Protein AF-B0K4T0-F1 (afdb_monomer_lite)

pLDDT: mean 79.21, std 10.12, range [47.97, 92.25]

Structure (mmCIF, N/CA/C/O backbone):
data_AF-B0K4T0-F1
#
_entry.id   AF-B0K4T0-F1
#
loop_
_atom_site.group_PDB
_atom_site.id
_atom_site.type_symbol
_atom_site.label_atom_id
_atom_site.label_alt_id
_atom_site.label_comp_id
_atom_site.label_asym_id
_atom_site.label_entity_id
_atom_site.label_seq_id
_atom_site.pdbx_PDB_ins_code
_atom_site.Cartn_x
_atom_site.Cartn_y
_atom_site.Cartn_z
_atom_site.occupancy
_atom_site.B_iso_or_equiv
_atom_site.auth_seq_id
_atom_site.auth_comp_id
_atom_site.auth_asym_id
_atom_site.auth_atom_id
_atom_site.pdbx_PDB_model_num
ATOM 1 N N . MET A 1 1 ? -8.302 21.360 41.370 1.00 56.56 1 MET A N 1
ATOM 2 C CA . MET A 1 1 ? -8.564 21.097 39.938 1.00 56.56 1 MET A CA 1
ATOM 3 C C . MET A 1 1 ? -9.167 19.708 39.832 1.00 56.56 1 MET A C 1
ATOM 5 O O . MET A 1 1 ? -8.606 18.799 40.426 1.00 56.56 1 MET A O 1
ATOM 9 N N . ARG A 1 2 ? -10.327 19.544 39.185 1.00 65.81 2 ARG A N 1
ATOM 10 C CA . ARG A 1 2 ? -10.876 18.205 38.916 1.00 65.81 2 ARG A CA 1
ATOM 11 C C . ARG A 1 2 ? -10.132 17.644 37.708 1.00 65.81 2 ARG A C 1
ATOM 13 O O . ARG A 1 2 ? -10.137 18.280 36.659 1.00 65.81 2 ARG A O 1
ATOM 20 N N . ILE A 1 3 ? -9.458 16.516 37.892 1.00 71.25 3 ILE A N 1
ATOM 21 C CA . ILE A 1 3 ? -8.818 15.770 36.812 1.00 71.25 3 ILE A CA 1
ATOM 22 C C . ILE A 1 3 ? -9.888 14.821 36.286 1.00 71.25 3 ILE A C 1
ATOM 24 O O . ILE A 1 3 ? -10.385 13.980 37.030 1.00 71.25 3 ILE A O 1
ATOM 28 N N . PHE A 1 4 ? -10.299 15.024 35.041 1.00 78.94 4 PHE A N 1
ATOM 29 C CA . PHE A 1 4 ? -11.153 14.085 34.329 1.00 78.94 4 PHE A CA 1
ATOM 30 C C . PHE A 1 4 ? -10.244 13.199 33.485 1.00 78.94 4 PHE A C 1
ATOM 32 O O . PHE A 1 4 ? -9.432 13.712 32.713 1.00 78.94 4 PHE A O 1
ATOM 39 N N . GLU A 1 5 ? -10.362 11.886 33.648 1.00 74.56 5 GLU A N 1
ATOM 40 C CA . GLU A 1 5 ? -9.685 10.928 32.782 1.00 74.56 5 GLU A CA 1
ATOM 41 C C . GLU A 1 5 ? -10.354 10.979 31.408 1.00 74.56 5 GLU A C 1
ATOM 43 O O . GLU A 1 5 ? -11.507 10.584 31.236 1.00 74.56 5 GLU A O 1
ATOM 48 N N . VAL A 1 6 ? -9.651 11.552 30.433 1.00 77.12 6 VAL A N 1
ATOM 49 C CA . VAL A 1 6 ? -10.106 11.553 29.044 1.00 77.12 6 VAL A CA 1
ATOM 50 C C . VAL A 1 6 ? -9.856 10.150 28.489 1.00 77.12 6 VAL A C 1
ATOM 52 O O . VAL A 1 6 ? -8.715 9.685 28.556 1.00 77.12 6 VAL A O 1
ATOM 55 N N . PRO A 1 7 ? -10.876 9.462 27.947 1.00 76.00 7 PRO A N 1
ATOM 56 C CA . PRO A 1 7 ? -10.676 8.148 27.360 1.00 76.00 7 PRO A CA 1
ATOM 57 C C . PRO A 1 7 ? -9.708 8.268 26.183 1.00 76.00 7 PRO A C 1
ATOM 59 O O . PRO A 1 7 ? -9.920 9.051 25.254 1.00 76.00 7 PRO A O 1
ATOM 62 N N . ILE A 1 8 ? -8.627 7.495 26.238 1.00 68.00 8 ILE A N 1
ATOM 63 C CA . ILE A 1 8 ? -7.632 7.449 25.172 1.00 68.00 8 ILE A CA 1
ATOM 64 C C . ILE A 1 8 ? -8.295 6.772 23.968 1.00 68.00 8 ILE A C 1
ATOM 66 O O . ILE A 1 8 ? -8.639 5.592 24.022 1.00 68.00 8 ILE A O 1
ATOM 70 N N . GLN A 1 9 ? -8.502 7.521 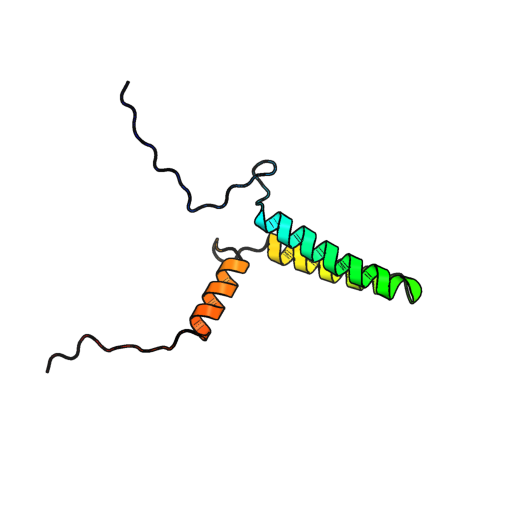22.884 1.00 64.69 9 GLN A N 1
ATOM 71 C CA . GLN A 1 9 ? -9.063 6.992 21.640 1.00 64.69 9 GLN A CA 1
ATOM 72 C C . GLN A 1 9 ? -8.009 6.156 20.897 1.00 64.69 9 GLN A C 1
ATOM 74 O O . GLN A 1 9 ? -7.367 6.632 19.967 1.00 64.69 9 GLN A O 1
ATOM 79 N N . LEU A 1 10 ? -7.835 4.899 21.314 1.00 62.41 10 LEU A N 1
ATOM 80 C CA . LEU A 1 10 ? -6.904 3.936 20.702 1.00 62.41 10 LEU A CA 1
ATOM 81 C C . LEU A 1 10 ? -7.436 3.310 19.399 1.00 62.41 10 LEU A C 1
ATOM 83 O O . LEU A 1 10 ? -6.722 2.585 18.713 1.00 62.41 10 LEU A O 1
ATOM 87 N N . GLU A 1 11 ? -8.703 3.552 19.060 1.00 63.84 11 GLU A N 1
ATOM 88 C CA . GLU A 1 11 ? -9.374 2.928 17.911 1.00 63.84 11 GLU A CA 1
ATOM 89 C C . GLU A 1 11 ? -8.884 3.476 16.564 1.00 63.84 11 GLU A C 1
ATOM 91 O O . GLU A 1 11 ? -9.015 2.817 15.526 1.00 63.84 11 GLU A O 1
ATOM 96 N N . ARG A 1 12 ? -8.318 4.687 16.563 1.00 63.03 12 ARG A N 1
ATOM 97 C CA . ARG A 1 12 ? -7.866 5.370 15.354 1.00 63.03 12 ARG A CA 1
ATOM 98 C C . ARG A 1 12 ? -6.354 5.235 15.221 1.00 63.03 12 ARG A C 1
ATOM 100 O O . ARG A 1 12 ? -5.608 5.499 16.154 1.00 63.03 12 ARG A O 1
ATOM 107 N N . GLU A 1 13 ? -5.913 4.828 14.035 1.00 67.94 13 GLU A N 1
ATOM 108 C CA . GLU A 1 13 ? -4.494 4.638 13.746 1.00 67.94 13 GLU A CA 1
ATOM 109 C C . GLU A 1 13 ? -3.741 5.971 13.878 1.00 67.94 13 GLU A C 1
ATOM 111 O O . GLU A 1 13 ? -4.122 6.977 13.263 1.00 67.94 13 GLU A O 1
ATOM 116 N N . GLU A 1 14 ? -2.680 5.985 14.686 1.00 67.50 14 GLU A N 1
ATOM 117 C CA . GLU A 1 14 ? -1.873 7.183 14.892 1.00 67.50 14 GLU A CA 1
ATOM 118 C C . GLU A 1 14 ? -1.096 7.541 13.623 1.00 67.50 14 GLU A C 1
ATOM 120 O O . GLU A 1 14 ? -0.395 6.727 13.011 1.00 67.50 14 GLU A O 1
ATOM 125 N N . LYS A 1 15 ? -1.220 8.801 13.210 1.00 74.19 15 LYS A N 1
ATOM 126 C CA . LYS A 1 15 ? -0.508 9.330 12.049 1.00 74.19 15 LYS A CA 1
ATOM 127 C C . LYS A 1 15 ? 0.822 9.917 12.505 1.00 74.19 15 LYS A C 1
ATOM 129 O O . LYS A 1 15 ? 0.855 10.990 13.098 1.00 74.19 15 LYS A O 1
ATOM 134 N N . ILE A 1 16 ? 1.910 9.217 12.204 1.00 70.19 16 ILE A N 1
ATOM 135 C CA . ILE A 1 16 ? 3.248 9.523 12.729 1.00 70.19 16 ILE A CA 1
ATOM 136 C C . ILE A 1 16 ? 3.946 10.622 11.916 1.00 70.19 16 ILE A C 1
ATOM 138 O O . ILE A 1 16 ? 4.654 11.455 12.474 1.00 70.19 16 ILE A O 1
ATOM 142 N N . PHE A 1 17 ? 3.719 10.683 10.600 1.00 62.72 17 PHE A N 1
ATOM 143 C CA . PHE A 1 17 ? 4.349 11.692 9.742 1.00 62.72 17 PHE A CA 1
ATOM 144 C C . PHE A 1 17 ? 3.402 12.861 9.470 1.00 62.72 17 PHE A C 1
ATOM 146 O O . PHE A 1 17 ? 2.441 12.745 8.701 1.00 62.72 17 PHE A O 1
ATOM 153 N N . GLY A 1 18 ? 3.677 13.994 10.126 1.00 60.00 18 GLY A N 1
ATOM 154 C CA . GLY A 1 18 ? 3.013 15.281 9.888 1.00 60.00 18 GLY A CA 1
ATOM 155 C C . GLY A 1 18 ? 1.493 15.268 10.086 1.00 60.00 18 GLY A C 1
ATOM 156 O O . GLY A 1 18 ? 0.802 16.083 9.484 1.00 60.00 18 GLY A O 1
ATOM 157 N N . GLY A 1 19 ? 0.956 14.308 10.848 1.00 64.69 19 GLY A N 1
ATOM 158 C CA . GLY A 1 19 ? -0.487 14.144 11.047 1.00 64.69 19 GLY A CA 1
ATOM 159 C C . GLY A 1 19 ? -1.254 13.659 9.810 1.00 64.69 19 GLY A C 1
ATOM 160 O O . GLY A 1 19 ? -2.486 13.661 9.822 1.00 64.69 19 GLY A O 1
ATOM 161 N N . ASN A 1 20 ? -0.560 13.219 8.752 1.00 65.88 20 ASN A N 1
ATOM 162 C CA . ASN A 1 20 ? -1.177 12.779 7.496 1.00 65.88 20 ASN A CA 1
ATOM 163 C C . ASN A 1 20 ? -0.846 11.335 7.111 1.00 65.88 20 ASN A C 1
ATOM 165 O O . ASN A 1 20 ? -1.712 10.677 6.538 1.00 65.88 20 ASN A O 1
ATOM 169 N N . PHE A 1 21 ? 0.338 10.834 7.471 1.00 66.31 21 PHE A N 1
ATOM 170 C CA . PHE A 1 21 ? 0.783 9.483 7.123 1.00 66.31 21 PHE A CA 1
ATOM 171 C C . PHE A 1 21 ? 0.764 8.539 8.327 1.00 66.31 21 PHE A C 1
ATOM 173 O O . PHE A 1 21 ? 1.422 8.798 9.337 1.00 66.31 21 PHE A O 1
ATOM 180 N N . SER A 1 22 ? 0.045 7.426 8.194 1.00 81.75 22 SER A N 1
ATOM 181 C CA . SER A 1 22 ? 0.117 6.294 9.126 1.00 81.75 22 SER A CA 1
ATOM 182 C C . SER A 1 22 ? 1.293 5.361 8.785 1.00 81.75 22 SER A C 1
ATOM 184 O O . SER A 1 22 ? 1.714 5.264 7.628 1.00 81.75 22 SER A O 1
ATOM 186 N N . VAL A 1 23 ? 1.803 4.636 9.791 1.00 80.19 23 VAL A N 1
ATOM 187 C CA . VAL A 1 23 ? 2.843 3.597 9.633 1.00 80.19 23 VAL A CA 1
ATOM 188 C C . VAL A 1 23 ? 2.448 2.573 8.582 1.00 80.19 23 VAL A C 1
ATOM 190 O O . VAL A 1 23 ? 3.257 2.184 7.744 1.00 80.19 23 VAL A O 1
ATOM 193 N N . ARG A 1 24 ? 1.185 2.152 8.582 1.00 82.62 24 ARG A N 1
ATOM 194 C CA . ARG A 1 24 ? 0.715 1.138 7.647 1.00 82.62 24 ARG A CA 1
ATOM 195 C C . ARG A 1 24 ? 0.755 1.638 6.205 1.00 82.62 24 ARG A C 1
ATOM 197 O O . ARG A 1 24 ? 1.194 0.917 5.313 1.00 82.62 24 ARG A O 1
ATOM 204 N N . GLN A 1 25 ? 0.345 2.885 5.979 1.00 82.88 25 GLN A N 1
ATOM 205 C CA . GLN A 1 25 ? 0.401 3.509 4.654 1.00 82.88 25 GLN A CA 1
ATOM 206 C C . GLN A 1 25 ? 1.842 3.565 4.144 1.00 82.88 25 GLN A C 1
ATOM 208 O O . GLN A 1 25 ? 2.101 3.285 2.977 1.00 82.88 25 GLN A O 1
ATOM 213 N N . MET A 1 26 ? 2.791 3.849 5.038 1.00 84.12 26 MET A N 1
ATOM 214 C CA . MET A 1 26 ? 4.214 3.819 4.724 1.00 84.12 26 MET A CA 1
ATOM 215 C C . MET A 1 26 ? 4.688 2.419 4.326 1.00 84.12 26 MET A C 1
ATOM 217 O O . MET A 1 26 ? 5.357 2.284 3.305 1.00 84.12 26 MET A O 1
ATOM 221 N N . ILE A 1 27 ? 4.303 1.379 5.072 1.00 86.31 27 ILE A N 1
ATOM 222 C CA . ILE A 1 27 ? 4.649 -0.009 4.735 1.00 86.31 27 ILE A CA 1
ATOM 223 C C . ILE A 1 27 ? 4.129 -0.365 3.337 1.00 86.31 27 ILE A C 1
ATOM 225 O O . ILE A 1 27 ? 4.894 -0.871 2.522 1.00 86.31 27 ILE A O 1
ATOM 229 N N . PHE A 1 28 ? 2.869 -0.052 3.017 1.00 87.06 28 PHE A N 1
ATOM 230 C CA . PHE A 1 28 ? 2.304 -0.358 1.697 1.00 87.06 28 PHE A CA 1
ATOM 231 C C . PHE A 1 28 ? 2.995 0.385 0.553 1.00 87.06 28 PHE A C 1
ATOM 233 O O . PHE A 1 28 ? 3.251 -0.215 -0.491 1.00 87.06 28 PHE A O 1
ATOM 240 N N . VAL A 1 29 ? 3.344 1.659 0.745 1.00 87.06 29 VAL A N 1
ATOM 241 C CA . VAL A 1 29 ? 4.089 2.429 -0.260 1.00 87.06 29 VAL A CA 1
ATOM 242 C C . VAL A 1 29 ? 5.492 1.851 -0.453 1.00 87.06 29 VAL A C 1
ATOM 244 O O . VAL A 1 29 ? 5.897 1.619 -1.589 1.00 87.06 29 VAL A O 1
ATOM 247 N N . ILE A 1 30 ? 6.214 1.551 0.632 1.00 88.88 30 ILE A N 1
ATOM 248 C CA . ILE A 1 30 ? 7.562 0.966 0.562 1.00 88.88 30 ILE A CA 1
ATOM 249 C C . ILE A 1 30 ? 7.523 -0.403 -0.117 1.00 88.88 30 ILE A C 1
ATOM 251 O O . ILE A 1 30 ? 8.348 -0.677 -0.984 1.00 88.88 30 ILE A O 1
ATOM 255 N N . VAL A 1 31 ? 6.558 -1.254 0.232 1.00 89.94 31 VAL A N 1
ATOM 256 C CA . VAL A 1 31 ? 6.409 -2.582 -0.373 1.00 89.94 31 VAL A CA 1
ATOM 257 C C . VAL A 1 31 ? 6.029 -2.468 -1.850 1.00 89.94 31 VAL A C 1
ATOM 259 O O . VAL A 1 31 ? 6.630 -3.148 -2.676 1.00 89.94 31 VAL A O 1
ATOM 262 N N . GLY A 1 32 ? 5.093 -1.586 -2.213 1.00 89.00 32 GLY A N 1
ATOM 263 C CA . GLY A 1 32 ? 4.689 -1.379 -3.607 1.00 89.00 32 GLY A CA 1
ATOM 264 C C . GLY A 1 32 ? 5.833 -0.872 -4.486 1.00 89.00 32 GLY A C 1
ATOM 265 O O . GLY A 1 32 ? 6.109 -1.447 -5.541 1.00 89.00 32 GLY A O 1
ATOM 266 N N . VAL A 1 33 ? 6.555 0.151 -4.019 1.00 90.31 33 VAL A N 1
ATOM 267 C CA . VAL A 1 33 ? 7.734 0.694 -4.714 1.00 90.31 33 VAL A CA 1
ATOM 268 C C . VAL A 1 33 ? 8.875 -0.324 -4.735 1.00 90.31 33 VAL A C 1
ATOM 270 O O . VAL A 1 33 ? 9.536 -0.473 -5.760 1.00 90.31 33 VAL A O 1
ATOM 273 N N . GLY A 1 34 ? 9.090 -1.057 -3.641 1.00 90.69 34 GLY A N 1
ATOM 274 C CA . GLY A 1 34 ? 10.129 -2.077 -3.520 1.00 90.69 34 GLY A CA 1
ATOM 275 C C . GLY A 1 34 ? 9.915 -3.248 -4.477 1.00 90.69 34 GLY A C 1
ATOM 276 O O . GLY A 1 34 ? 10.825 -3.602 -5.224 1.00 90.69 34 GLY A O 1
ATOM 277 N N . ILE A 1 35 ? 8.700 -3.804 -4.530 1.00 90.56 35 ILE A N 1
ATOM 278 C CA . ILE A 1 35 ? 8.333 -4.850 -5.496 1.00 90.56 35 ILE A CA 1
ATOM 279 C C . ILE A 1 35 ? 8.489 -4.319 -6.921 1.00 90.56 35 ILE A C 1
ATOM 281 O O . ILE A 1 35 ? 9.119 -4.972 -7.756 1.00 90.56 35 ILE A O 1
ATOM 285 N N . GLY A 1 36 ? 7.983 -3.112 -7.187 1.00 88.31 36 GLY A N 1
ATOM 286 C CA . GLY A 1 36 ? 8.172 -2.454 -8.473 1.00 88.31 36 GLY A CA 1
ATOM 287 C C . GLY A 1 36 ? 9.650 -2.365 -8.850 1.00 88.31 36 GLY A C 1
ATOM 288 O O . GLY A 1 36 ? 10.006 -2.668 -9.986 1.00 88.31 36 GLY A O 1
ATOM 289 N N . ALA A 1 37 ? 10.521 -1.958 -7.923 1.00 88.88 37 ALA A N 1
ATOM 290 C CA . ALA A 1 37 ? 11.950 -1.776 -8.168 1.00 88.88 37 ALA A CA 1
ATOM 291 C C . ALA A 1 37 ? 12.660 -3.102 -8.483 1.00 88.88 37 ALA A C 1
ATOM 293 O O . ALA A 1 37 ? 13.516 -3.145 -9.364 1.00 88.88 37 ALA A O 1
ATOM 294 N N . VAL A 1 38 ? 12.267 -4.201 -7.832 1.00 89.88 38 VAL A N 1
ATOM 295 C CA . VAL A 1 38 ? 12.777 -5.547 -8.149 1.00 89.88 38 VAL A CA 1
ATOM 296 C C . VAL A 1 38 ? 12.389 -5.969 -9.569 1.00 89.88 38 VAL A C 1
ATOM 298 O O . VAL A 1 38 ? 13.199 -6.539 -10.300 1.00 89.88 38 VAL A O 1
ATOM 301 N N . PHE A 1 39 ? 11.161 -5.675 -10.000 1.00 85.69 39 PHE A N 1
ATOM 302 C CA . PHE A 1 39 ? 10.766 -5.929 -11.386 1.00 85.69 39 PHE A CA 1
ATOM 303 C C . PHE A 1 39 ? 11.481 -4.994 -12.365 1.00 85.69 39 PHE A C 1
ATOM 305 O O . PHE A 1 39 ? 11.902 -5.442 -13.432 1.00 85.69 39 PHE A O 1
ATOM 312 N N . PHE A 1 40 ? 11.683 -3.731 -11.992 1.00 87.88 40 PHE A N 1
ATOM 313 C CA . PHE A 1 40 ? 12.410 -2.760 -12.800 1.00 87.88 40 PHE A CA 1
ATOM 314 C C . PHE A 1 40 ? 13.828 -3.243 -13.111 1.00 87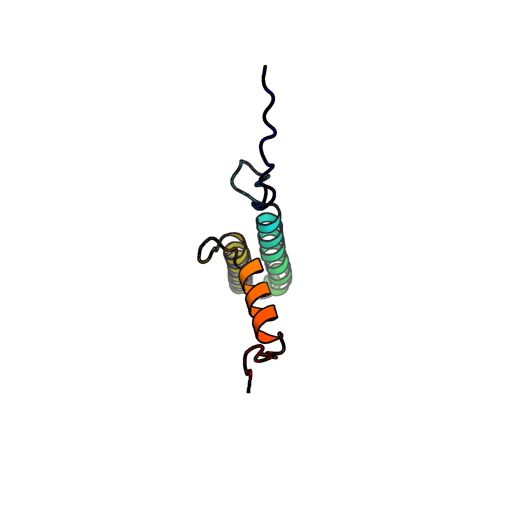.88 40 PHE A C 1
ATOM 316 O O . PHE A 1 40 ? 14.191 -3.316 -14.281 1.00 87.88 40 PHE A O 1
ATOM 323 N N . THR A 1 41 ? 14.603 -3.664 -12.105 1.00 86.75 41 THR A N 1
ATOM 324 C CA . THR A 1 41 ? 15.982 -4.146 -12.317 1.00 86.75 41 THR A CA 1
ATOM 325 C C . THR A 1 41 ? 16.046 -5.371 -13.228 1.00 86.75 41 THR A C 1
ATOM 327 O O . THR A 1 41 ? 16.985 -5.506 -14.008 1.00 86.75 41 THR A O 1
ATOM 330 N N . LYS A 1 42 ? 15.025 -6.236 -13.195 1.00 85.62 42 LYS A N 1
ATOM 331 C CA . LYS A 1 42 ? 14.937 -7.421 -14.058 1.00 85.62 42 LYS A CA 1
ATOM 332 C C . LYS A 1 42 ? 14.628 -7.088 -15.522 1.00 85.62 42 LYS A C 1
ATOM 334 O O . LYS A 1 42 ? 15.136 -7.763 -16.417 1.00 85.62 42 LYS A O 1
ATOM 339 N N . TYR A 1 43 ? 13.775 -6.097 -15.777 1.00 81.50 43 TYR A N 1
ATOM 340 C CA . TYR A 1 43 ? 13.349 -5.734 -17.136 1.00 81.50 43 TYR A CA 1
ATOM 341 C C . TYR A 1 43 ? 14.190 -4.620 -17.770 1.00 81.50 43 TYR A C 1
ATOM 343 O O . TYR A 1 43 ? 14.198 -4.504 -18.995 1.00 81.50 43 TYR A O 1
ATOM 351 N N . PHE A 1 44 ? 14.955 -3.872 -16.967 1.00 80.50 44 PHE A N 1
ATOM 352 C CA . PHE A 1 44 ? 15.805 -2.762 -17.406 1.00 80.50 44 PHE A CA 1
ATOM 353 C C . PHE A 1 44 ? 16.767 -3.147 -18.537 1.00 80.50 44 PHE A C 1
ATOM 355 O O . PHE A 1 44 ? 16.967 -2.374 -19.466 1.00 80.50 44 PHE A O 1
ATOM 362 N N . SER A 1 45 ? 17.327 -4.361 -18.498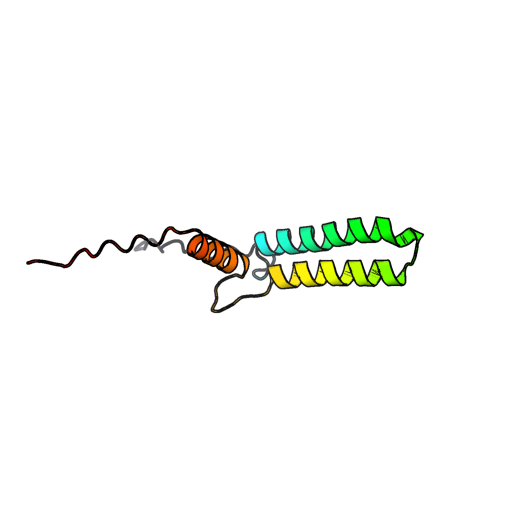 1.00 77.69 45 SER A N 1
ATOM 363 C CA . SER A 1 45 ? 18.273 -4.834 -19.517 1.00 77.69 45 SER A CA 1
ATOM 364 C C . SER A 1 45 ? 17.637 -5.172 -20.868 1.00 77.69 45 SER A C 1
ATOM 366 O O . SER A 1 45 ? 18.366 -5.333 -21.841 1.00 77.69 45 SER A O 1
ATOM 368 N N . LYS A 1 46 ? 16.309 -5.339 -20.938 1.00 80.81 46 LYS A N 1
ATOM 369 C CA . LYS A 1 46 ? 15.608 -5.697 -22.181 1.00 80.81 46 LYS A CA 1
ATOM 370 C C . LYS A 1 46 ? 14.994 -4.480 -22.851 1.00 80.81 46 LYS A C 1
ATOM 372 O O . LYS A 1 46 ? 15.207 -4.269 -24.038 1.00 80.81 46 LYS A O 1
ATOM 377 N N . ASP A 1 47 ? 14.220 -3.717 -22.089 1.00 86.25 47 ASP A N 1
ATOM 378 C CA . ASP A 1 47 ? 13.534 -2.532 -22.580 1.00 86.25 47 ASP A CA 1
ATOM 379 C C . ASP A 1 47 ? 13.202 -1.595 -21.413 1.00 86.25 47 ASP A C 1
ATOM 381 O O . ASP A 1 47 ? 12.490 -1.962 -20.470 1.00 86.25 47 ASP A O 1
ATOM 385 N N . LEU A 1 48 ? 13.720 -0.370 -21.494 1.00 86.38 48 LEU A N 1
ATOM 386 C CA . LEU A 1 48 ? 13.531 0.666 -20.485 1.00 86.38 48 LEU A CA 1
ATOM 387 C C . LEU A 1 48 ? 12.060 1.082 -20.380 1.00 86.38 48 LEU A C 1
ATOM 389 O O . LEU A 1 48 ? 11.572 1.334 -19.277 1.00 86.38 48 LEU A O 1
ATOM 393 N N . PHE A 1 49 ? 11.351 1.142 -21.512 1.00 88.50 49 PHE A N 1
ATOM 394 C CA . PHE A 1 49 ? 9.966 1.600 -21.533 1.00 88.50 49 PHE A CA 1
ATOM 395 C C . PHE A 1 49 ? 9.066 0.608 -20.799 1.00 88.50 49 PHE A C 1
ATOM 397 O O . PHE A 1 49 ? 8.354 0.979 -19.865 1.00 88.50 49 PHE A O 1
ATOM 404 N N . THR A 1 50 ? 9.177 -0.678 -21.139 1.00 85.69 50 THR A N 1
ATOM 405 C CA . THR A 1 50 ? 8.437 -1.744 -20.455 1.00 85.69 50 THR A CA 1
ATOM 406 C C . THR A 1 50 ? 8.770 -1.804 -18.959 1.00 85.69 50 THR A C 1
ATOM 408 O O . THR A 1 50 ? 7.864 -1.936 -18.134 1.00 85.69 50 THR A O 1
ATOM 411 N N . ALA A 1 51 ? 10.044 -1.649 -18.578 1.00 87.25 51 ALA A N 1
ATOM 412 C CA . ALA A 1 51 ? 10.451 -1.636 -17.173 1.00 87.25 51 ALA A CA 1
ATOM 413 C C . ALA A 1 51 ? 9.808 -0.478 -16.386 1.00 87.25 51 ALA A C 1
ATOM 415 O O . ALA A 1 51 ? 9.307 -0.691 -15.279 1.00 87.25 51 ALA A O 1
ATOM 416 N N . LEU A 1 52 ? 9.771 0.727 -16.968 1.00 88.38 52 LEU A N 1
ATOM 417 C CA . LEU A 1 52 ? 9.124 1.901 -16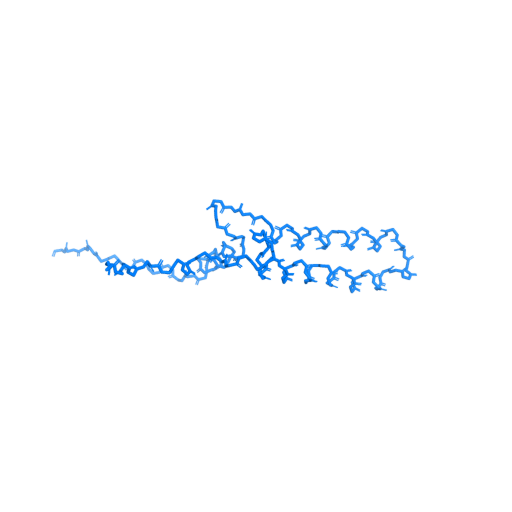.374 1.00 88.38 52 LEU A CA 1
ATOM 418 C C . LEU A 1 52 ? 7.620 1.703 -16.196 1.00 88.38 52 LEU A C 1
ATOM 420 O O . LEU A 1 52 ? 7.097 1.990 -15.121 1.00 88.38 52 LEU A O 1
ATOM 424 N N . VAL A 1 53 ? 6.925 1.184 -17.214 1.00 90.88 53 VAL A N 1
ATOM 425 C CA . VAL A 1 53 ? 5.478 0.937 -17.123 1.00 90.88 53 VAL A CA 1
ATOM 426 C C . VAL A 1 53 ? 5.175 -0.044 -15.994 1.00 90.88 53 VAL A C 1
ATOM 428 O O . VAL A 1 53 ? 4.314 0.229 -15.159 1.00 90.88 53 VAL A O 1
ATOM 431 N N . VAL A 1 54 ? 5.916 -1.152 -15.911 1.00 88.69 54 VAL A N 1
ATOM 432 C CA . VAL A 1 54 ? 5.737 -2.144 -14.841 1.00 88.69 54 VAL A CA 1
ATOM 433 C C . VAL A 1 54 ? 5.988 -1.514 -13.468 1.00 88.69 54 VAL A C 1
ATOM 435 O O . VAL A 1 54 ? 5.181 -1.688 -12.555 1.00 88.69 54 VAL A O 1
ATOM 438 N N . TRP A 1 55 ? 7.058 -0.731 -13.323 1.00 88.75 55 TRP A N 1
ATOM 439 C CA . TRP A 1 55 ? 7.377 -0.048 -12.069 1.00 88.75 55 TRP A CA 1
ATOM 440 C C . TRP A 1 55 ? 6.276 0.924 -11.622 1.00 88.75 55 TRP A C 1
ATOM 442 O O . TRP A 1 55 ? 5.886 0.924 -10.450 1.00 88.75 55 TRP A O 1
ATOM 452 N N . ILE A 1 56 ? 5.741 1.716 -12.556 1.00 90.38 56 ILE A N 1
ATOM 453 C CA . ILE A 1 56 ? 4.663 2.676 -12.293 1.00 90.38 56 ILE A CA 1
ATOM 454 C C . ILE A 1 56 ? 3.391 1.946 -11.868 1.00 90.38 56 ILE A C 1
ATOM 456 O O . ILE A 1 56 ? 2.761 2.358 -10.899 1.00 90.38 56 ILE A O 1
ATOM 460 N N . VAL A 1 57 ? 3.031 0.847 -12.535 1.00 92.25 57 VAL A N 1
ATOM 461 C CA . VAL A 1 57 ? 1.832 0.066 -12.197 1.00 92.25 57 VAL A CA 1
ATOM 462 C C . VAL A 1 57 ? 1.915 -0.486 -10.771 1.00 92.25 57 VAL A C 1
ATOM 464 O O . VAL A 1 57 ? 0.966 -0.333 -10.003 1.00 92.25 57 VAL A O 1
ATOM 467 N N . PHE A 1 58 ? 3.052 -1.068 -10.377 1.00 90.12 58 PHE A N 1
ATOM 468 C CA . PHE A 1 58 ? 3.231 -1.584 -9.013 1.00 90.12 58 PHE A CA 1
ATOM 469 C C . PHE A 1 58 ? 3.263 -0.473 -7.958 1.00 90.12 58 PHE A C 1
ATOM 471 O O . PHE A 1 58 ? 2.647 -0.609 -6.899 1.00 90.12 58 PHE A O 1
ATOM 478 N N . SER A 1 59 ? 3.921 0.648 -8.256 1.00 89.38 59 SER A N 1
ATOM 479 C CA . SER A 1 59 ? 3.964 1.802 -7.351 1.00 89.38 59 SER A CA 1
ATOM 480 C C . SER A 1 59 ? 2.578 2.434 -7.178 1.00 89.38 59 SER A C 1
ATOM 482 O O . SER A 1 59 ? 2.175 2.747 -6.058 1.00 89.38 59 SER A O 1
ATOM 484 N N . ALA A 1 60 ? 1.809 2.555 -8.264 1.00 90.38 60 ALA A N 1
ATOM 485 C CA . ALA A 1 60 ? 0.434 3.043 -8.238 1.00 90.38 60 ALA A CA 1
ATOM 486 C C . ALA A 1 60 ? -0.490 2.097 -7.461 1.00 90.38 60 ALA A C 1
ATOM 488 O O . ALA A 1 60 ? -1.305 2.563 -6.668 1.00 90.38 60 ALA A O 1
ATOM 489 N N . ALA A 1 61 ? -0.332 0.780 -7.619 1.00 88.94 61 ALA A N 1
ATOM 490 C CA . ALA A 1 61 ? -1.077 -0.206 -6.839 1.00 88.94 61 ALA A CA 1
ATOM 491 C C . ALA A 1 61 ? -0.760 -0.113 -5.334 1.00 88.94 61 ALA A C 1
ATOM 493 O O . ALA A 1 61 ? -1.673 -0.140 -4.509 1.00 88.94 61 ALA A O 1
ATOM 494 N N . GLY A 1 62 ? 0.515 0.060 -4.967 1.00 87.81 62 GLY A N 1
ATOM 495 C CA . GLY A 1 62 ? 0.927 0.272 -3.575 1.00 87.81 62 GLY A CA 1
ATOM 496 C C . GLY A 1 62 ? 0.354 1.558 -2.976 1.00 87.81 62 GLY A C 1
ATOM 497 O O . GLY A 1 62 ? -0.167 1.546 -1.862 1.00 87.81 62 GLY A O 1
ATOM 498 N N . ALA A 1 63 ? 0.376 2.656 -3.737 1.00 86.94 63 ALA A N 1
ATOM 499 C CA . ALA A 1 63 ? -0.242 3.915 -3.327 1.00 86.94 63 ALA A CA 1
ATOM 500 C C . ALA A 1 63 ? -1.767 3.782 -3.187 1.00 86.94 63 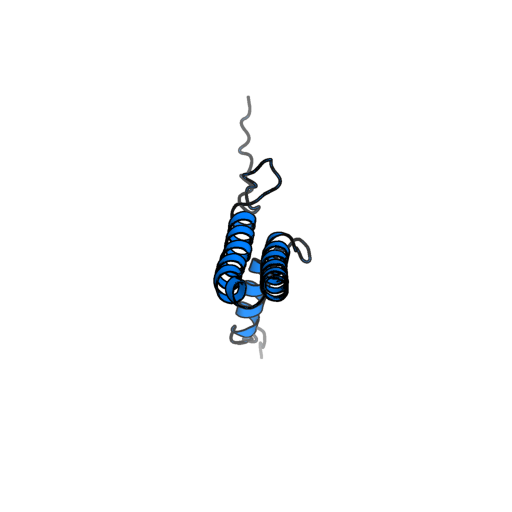ALA A C 1
ATOM 502 O O . ALA A 1 63 ? -2.343 4.258 -2.210 1.00 86.94 63 ALA A O 1
ATOM 503 N N . PHE A 1 64 ? -2.424 3.089 -4.117 1.00 86.94 64 PHE A N 1
ATOM 504 C CA . PHE A 1 64 ? -3.860 2.836 -4.052 1.00 86.94 64 PHE A CA 1
ATOM 505 C C . PHE A 1 64 ? -4.239 2.082 -2.772 1.00 86.94 64 PHE A C 1
ATOM 507 O O . PHE A 1 64 ? -5.126 2.522 -2.044 1.00 86.94 64 PHE A O 1
ATOM 514 N N . LEU A 1 65 ? -3.517 1.008 -2.439 1.00 84.19 65 LEU A N 1
ATOM 515 C CA . LEU A 1 65 ? -3.725 0.256 -1.196 1.00 84.19 65 LEU A CA 1
ATOM 516 C C . LEU A 1 65 ? -3.461 1.095 0.062 1.00 84.19 65 LEU A C 1
ATOM 518 O O . LEU A 1 65 ? -4.128 0.904 1.076 1.00 84.19 65 LEU A O 1
ATOM 522 N N . ALA A 1 66 ? -2.511 2.029 0.005 1.00 84.38 66 ALA A N 1
ATOM 523 C CA . ALA A 1 66 ? -2.169 2.882 1.137 1.00 84.38 66 ALA A CA 1
ATOM 524 C C . ALA A 1 66 ? -3.209 3.986 1.405 1.00 84.38 66 ALA A C 1
ATOM 526 O O . ALA A 1 66 ? -3.468 4.323 2.563 1.00 84.38 66 ALA A O 1
ATOM 527 N N . PHE A 1 67 ? -3.793 4.583 0.362 1.00 82.12 67 PHE A N 1
ATOM 528 C CA . PHE A 1 67 ? -4.640 5.773 0.511 1.00 82.12 67 PHE A CA 1
ATOM 529 C C . PHE A 1 67 ? -6.132 5.523 0.348 1.00 82.12 67 PHE A C 1
ATOM 531 O O . PHE A 1 67 ? -6.927 6.318 0.854 1.00 82.12 67 PHE A O 1
ATOM 538 N N . PHE A 1 68 ? -6.536 4.462 -0.346 1.00 82.88 68 PHE A N 1
ATOM 539 C CA . PHE A 1 68 ? -7.948 4.248 -0.608 1.00 82.88 68 PHE A CA 1
ATOM 540 C C . PHE A 1 68 ? -8.674 3.783 0.657 1.00 82.88 68 PHE A C 1
ATOM 542 O O . PHE A 1 68 ? -8.258 2.859 1.360 1.00 82.88 68 PHE A O 1
ATOM 549 N N . LYS A 1 69 ? -9.797 4.443 0.929 1.00 77.56 69 LYS A N 1
ATOM 550 C CA . LYS A 1 69 ? -10.699 4.144 2.038 1.00 77.56 69 LYS A CA 1
ATOM 551 C C . LYS A 1 69 ? -12.104 3.994 1.480 1.00 77.56 69 LYS A C 1
ATOM 553 O O . LYS A 1 69 ? -12.508 4.777 0.623 1.00 77.56 69 LYS A O 1
ATOM 558 N N . LYS A 1 70 ? -12.837 2.999 1.968 1.00 74.88 70 LYS A N 1
ATOM 559 C CA . LYS A 1 70 ? -14.240 2.766 1.628 1.00 74.88 70 LYS A CA 1
ATOM 560 C C . LYS A 1 70 ? -15.060 2.873 2.906 1.00 74.88 70 LYS A C 1
ATOM 562 O O . LYS A 1 70 ? -14.779 2.148 3.852 1.00 74.88 70 LYS A O 1
ATOM 567 N N . ASP A 1 71 ? -16.041 3.774 2.930 1.00 67.12 71 ASP A N 1
ATOM 568 C CA . ASP A 1 71 ? -16.945 3.973 4.075 1.00 67.12 71 ASP A CA 1
ATOM 569 C C . ASP A 1 71 ? -16.191 4.196 5.403 1.00 67.12 71 ASP A C 1
ATOM 571 O O . ASP A 1 71 ? -16.479 3.568 6.414 1.00 67.12 71 ASP A O 1
ATOM 575 N N . GLU A 1 72 ? -15.154 5.044 5.370 1.00 70.56 72 GLU A N 1
ATOM 576 C CA . GLU A 1 72 ? -14.215 5.318 6.480 1.00 70.56 72 GLU A CA 1
ATOM 577 C C . GLU A 1 72 ? -13.346 4.133 6.940 1.00 70.56 72 GLU A C 1
ATOM 579 O O . GLU A 1 72 ? -12.410 4.317 7.724 1.00 70.56 72 GLU A O 1
ATOM 584 N N . ILE A 1 73 ? -13.577 2.942 6.389 1.00 73.38 73 ILE A N 1
ATOM 585 C CA . ILE A 1 73 ? -12.792 1.739 6.636 1.00 73.38 73 ILE A CA 1
ATOM 586 C C . ILE A 1 73 ? -11.653 1.663 5.619 1.00 73.38 73 ILE A C 1
ATOM 588 O O . ILE A 1 73 ? -11.781 1.943 4.424 1.00 73.38 73 ILE A O 1
ATOM 592 N N . GLU A 1 74 ? -10.488 1.291 6.116 1.00 82.19 74 GLU A N 1
ATOM 593 C CA . GLU A 1 74 ? -9.285 1.126 5.312 1.00 82.19 74 GLU A CA 1
ATOM 594 C C . GLU A 1 74 ? -9.381 -0.181 4.514 1.00 82.19 74 GLU A C 1
ATOM 596 O O . GLU A 1 74 ? -9.921 -1.178 5.003 1.00 82.19 74 GLU A O 1
ATOM 601 N N . ILE A 1 75 ? -8.905 -0.179 3.262 1.00 80.94 75 ILE A N 1
ATOM 602 C CA . ILE A 1 75 ? -9.057 -1.332 2.356 1.00 80.94 75 ILE A CA 1
ATOM 603 C C . ILE A 1 75 ? -8.525 -2.626 2.975 1.00 80.94 75 ILE A C 1
ATOM 605 O O . ILE A 1 75 ? -9.131 -3.677 2.802 1.00 80.94 75 ILE A O 1
ATOM 609 N N . ASP A 1 76 ? -7.395 -2.569 3.669 1.00 77.44 76 ASP A N 1
ATOM 610 C CA . ASP A 1 76 ? -6.761 -3.725 4.300 1.00 77.44 76 ASP A CA 1
ATOM 611 C C . ASP A 1 76 ? -7.703 -4.399 5.308 1.00 77.44 76 ASP A C 1
ATOM 613 O O . ASP A 1 76 ? -7.948 -5.604 5.228 1.00 77.44 76 ASP A O 1
ATOM 617 N N . LYS A 1 77 ? -8.309 -3.607 6.200 1.00 81.00 77 LYS A N 1
ATOM 618 C CA . LYS A 1 77 ? -9.299 -4.080 7.170 1.00 81.00 77 LYS A CA 1
ATOM 619 C C . LYS A 1 77 ? -10.533 -4.609 6.460 1.00 81.00 77 LYS A C 1
ATOM 621 O O . LYS A 1 77 ? -11.036 -5.667 6.833 1.00 81.00 77 LYS A O 1
ATOM 626 N N . TYR A 1 78 ? -10.981 -3.920 5.414 1.00 83.56 78 TYR A N 1
ATOM 627 C CA . TYR A 1 78 ? -12.118 -4.357 4.612 1.00 83.56 78 TYR A CA 1
ATOM 628 C C . TYR A 1 78 ? -11.866 -5.721 3.955 1.00 83.56 78 TYR A C 1
ATOM 630 O O . TYR A 1 78 ? -12.705 -6.612 4.059 1.00 83.56 78 TYR A O 1
ATOM 638 N N . ILE A 1 79 ? -10.697 -5.924 3.340 1.00 84.06 79 ILE A N 1
ATOM 639 C CA . ILE A 1 79 ? -10.303 -7.195 2.718 1.00 84.06 79 ILE A CA 1
ATOM 640 C C . ILE A 1 79 ? -10.251 -8.301 3.771 1.00 84.06 79 ILE A C 1
ATOM 642 O O . ILE A 1 79 ? -10.800 -9.376 3.548 1.00 84.06 79 ILE A O 1
ATOM 646 N N . VAL A 1 80 ? -9.646 -8.050 4.935 1.00 86.00 80 VAL A N 1
ATOM 647 C CA . VAL A 1 80 ? -9.572 -9.049 6.011 1.00 86.00 80 VAL A CA 1
ATOM 648 C C . VAL A 1 80 ? -10.962 -9.398 6.541 1.00 86.00 80 VAL A C 1
ATOM 650 O O . VAL A 1 80 ? -11.256 -10.576 6.736 1.00 86.00 80 VAL A O 1
ATOM 653 N N . MET A 1 81 ? -11.838 -8.411 6.752 1.00 85.06 81 MET A N 1
ATOM 654 C CA . MET A 1 81 ? -13.224 -8.650 7.169 1.00 85.06 81 MET A CA 1
ATOM 655 C C . MET A 1 81 ? -14.000 -9.438 6.117 1.00 85.06 81 MET A C 1
ATOM 657 O O . MET A 1 81 ? -14.716 -10.375 6.461 1.00 85.06 81 MET A O 1
ATOM 661 N N . TYR A 1 82 ? -13.823 -9.104 4.842 1.00 86.31 82 TYR A N 1
ATOM 662 C CA . TYR A 1 82 ? -14.464 -9.802 3.738 1.00 86.31 82 TYR A CA 1
ATOM 663 C C . TYR A 1 82 ? -13.981 -11.254 3.620 1.00 86.31 82 TYR A 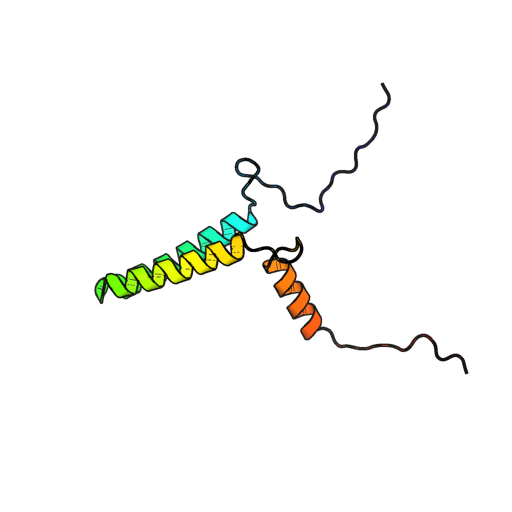C 1
ATOM 665 O O . TYR A 1 82 ? -14.794 -12.168 3.510 1.00 86.31 82 TYR A O 1
ATOM 673 N N . LEU A 1 83 ? -12.673 -11.495 3.735 1.00 86.12 83 LEU A N 1
ATOM 674 C CA . LEU A 1 83 ? -12.103 -12.844 3.754 1.00 86.12 83 LEU A CA 1
ATOM 675 C C . LEU A 1 83 ? -12.599 -13.647 4.959 1.00 86.12 83 LEU A C 1
ATOM 677 O O . LEU A 1 83 ? -12.999 -14.798 4.800 1.00 86.12 83 LEU A O 1
ATOM 681 N N . LYS A 1 84 ? -12.635 -13.038 6.152 1.00 87.75 84 LYS A N 1
ATOM 682 C CA . LYS A 1 84 ? -13.222 -13.662 7.346 1.00 87.75 84 LYS A CA 1
ATOM 683 C C . LYS A 1 84 ? -14.687 -14.013 7.129 1.00 87.75 84 LYS A C 1
ATOM 685 O O . LYS A 1 84 ? -15.100 -15.091 7.526 1.00 87.75 84 LYS A O 1
ATOM 690 N N . PHE A 1 85 ? -15.458 -13.141 6.486 1.00 86.69 85 PHE A N 1
ATOM 691 C CA . PHE A 1 85 ? -16.859 -13.402 6.172 1.00 86.69 85 PHE A CA 1
ATOM 692 C C . PHE A 1 85 ? -17.032 -14.573 5.197 1.00 86.69 85 PHE A C 1
ATOM 694 O O . PHE A 1 85 ? -17.912 -15.405 5.398 1.00 86.69 85 PHE A O 1
ATOM 701 N N . LEU A 1 86 ? -16.192 -14.663 4.164 1.00 86.06 86 LEU A N 1
ATOM 702 C CA . LEU A 1 86 ? -16.237 -15.767 3.203 1.00 86.06 86 LEU A CA 1
ATOM 703 C C . LEU A 1 86 ? -15.831 -17.109 3.823 1.00 86.06 86 LEU A C 1
ATOM 705 O O . LEU A 1 86 ? -16.411 -18.135 3.481 1.00 86.06 86 LEU A O 1
ATOM 709 N N . LEU A 1 87 ? -14.840 -17.099 4.717 1.00 87.69 87 LEU A N 1
ATOM 710 C CA . LEU A 1 87 ? -14.317 -18.295 5.385 1.00 87.69 87 LEU A CA 1
ATOM 711 C C . LEU A 1 87 ? -15.101 -18.679 6.645 1.00 87.69 87 LEU A C 1
ATOM 713 O O . LEU A 1 87 ? -14.923 -19.778 7.168 1.00 87.69 87 LEU A O 1
ATOM 717 N N . SER A 1 88 ? -15.944 -17.783 7.158 1.00 82.69 88 SER A N 1
ATOM 718 C CA . SER A 1 88 ? -16.776 -18.058 8.321 1.00 82.69 88 SER A CA 1
ATOM 719 C C . SER A 1 88 ? -17.798 -19.128 7.959 1.00 82.69 88 SER A C 1
ATOM 721 O O . SER A 1 88 ? -18.592 -18.971 7.028 1.00 82.69 88 SER A O 1
ATOM 723 N N . GLN A 1 89 ? -17.778 -20.231 8.708 1.00 77.62 89 GLN A N 1
ATOM 724 C CA . GLN A 1 89 ? -18.841 -21.215 8.622 1.00 77.62 89 GLN A CA 1
ATOM 725 C C . GLN A 1 89 ? -20.119 -20.577 9.149 1.00 77.62 89 GLN A C 1
ATOM 727 O O . GLN A 1 89 ? -20.211 -20.168 10.305 1.00 77.62 89 GLN A O 1
ATOM 732 N N . LYS A 1 90 ? -21.086 -20.440 8.247 1.00 71.81 90 LYS A N 1
ATOM 733 C CA . LYS A 1 90 ? -22.389 -19.840 8.503 1.00 71.81 90 LYS A CA 1
ATOM 734 C C . LYS A 1 90 ? -23.284 -20.833 9.233 1.00 71.81 90 LYS A C 1
ATOM 736 O O . LYS A 1 90 ? -24.294 -21.286 8.702 1.00 71.81 90 LYS A O 1
ATOM 741 N N . GLU A 1 91 ? -22.892 -21.197 10.443 1.00 69.81 91 GLU A N 1
ATOM 742 C CA . GLU A 1 91 ? -23.816 -21.820 11.372 1.00 69.81 91 GLU A CA 1
ATOM 743 C C . GLU A 1 91 ? -24.703 -20.699 11.906 1.00 69.81 91 GLU A C 1
ATOM 745 O O . GLU A 1 91 ? -24.259 -19.827 12.649 1.00 69.81 91 GLU A O 1
ATOM 750 N N . TYR A 1 92 ? -25.952 -20.673 11.449 1.00 68.50 92 TYR A N 1
ATOM 751 C CA . TYR A 1 92 ? -26.990 -19.811 11.998 1.00 68.50 92 TYR A CA 1
ATOM 752 C C . TYR A 1 92 ? -27.813 -20.654 12.977 1.00 68.50 92 TYR A C 1
ATOM 754 O O . TYR A 1 92 ? -28.867 -21.163 12.584 1.00 68.50 92 TYR A O 1
ATOM 762 N N . PRO A 1 93 ? -27.345 -20.889 14.222 1.00 67.25 93 PRO A N 1
ATOM 763 C CA . PRO A 1 93 ? -28.160 -21.584 15.200 1.00 67.25 93 PRO A CA 1
ATOM 764 C C . PRO A 1 93 ? -29.414 -20.743 15.438 1.00 67.25 93 PRO A C 1
ATOM 766 O O . PRO A 1 93 ? -29.350 -19.601 15.893 1.00 67.25 93 PRO A O 1
ATOM 769 N N . PHE A 1 94 ? -30.566 -21.302 15.076 1.00 68.94 94 PHE A N 1
ATOM 770 C CA . PHE A 1 94 ? -31.859 -20.679 15.310 1.00 68.94 94 PHE A CA 1
ATOM 771 C C . PHE A 1 94 ? -32.187 -20.793 16.803 1.00 68.94 94 PHE A C 1
ATOM 773 O O . PHE A 1 94 ? -32.823 -21.746 17.251 1.00 68.94 94 PHE A O 1
ATOM 780 N N . ILE A 1 95 ? -31.699 -19.842 17.599 1.00 67.38 95 ILE A N 1
ATOM 781 C CA . ILE A 1 95 ? -32.013 -19.730 19.027 1.00 67.38 95 ILE A CA 1
ATOM 782 C C . ILE A 1 95 ? -33.344 -18.978 19.129 1.00 67.38 95 ILE A C 1
ATOM 784 O O . ILE A 1 95 ? -33.369 -17.763 19.299 1.00 67.38 95 ILE A O 1
ATOM 788 N N . GLY A 1 96 ? -34.460 -19.677 18.914 1.00 66.94 96 GLY A N 1
ATOM 789 C CA . GLY A 1 96 ? -35.780 -19.034 18.973 1.00 66.94 96 GLY A CA 1
ATOM 790 C C . GLY A 1 96 ? -36.975 -19.855 18.498 1.00 66.94 96 GLY A C 1
ATOM 791 O O . GLY A 1 96 ? -37.967 -19.275 18.071 1.00 66.94 96 GLY A O 1
ATOM 792 N N . GLY A 1 97 ? -36.899 -21.186 18.524 1.00 60.47 97 GLY A N 1
ATOM 793 C CA . GLY A 1 97 ? -38.047 -22.050 18.248 1.00 60.47 97 GLY A CA 1
ATOM 794 C C . GLY A 1 97 ? -38.560 -22.701 19.525 1.00 60.47 97 GLY A C 1
ATOM 795 O O . GLY A 1 97 ? -38.388 -23.907 19.680 1.00 60.47 97 GLY A O 1
ATOM 796 N N . GLU A 1 98 ? -39.136 -21.924 20.446 1.00 54.09 98 GLU A N 1
ATOM 797 C CA . GLU A 1 98 ? -39.980 -22.507 21.495 1.00 54.09 98 GLU A CA 1
ATOM 798 C C . GLU A 1 98 ? -41.177 -23.190 20.810 1.00 54.09 98 GLU A C 1
ATOM 800 O O . GLU A 1 98 ? -41.889 -22.566 20.019 1.00 54.09 98 GLU A O 1
ATOM 805 N N . LYS A 1 99 ? -41.332 -24.496 21.045 1.00 47.97 99 LYS A N 1
ATOM 806 C CA . LYS A 1 99 ? -42.542 -25.265 20.733 1.00 47.97 99 LYS A CA 1
ATOM 807 C C . LYS A 1 99 ? -43.343 -25.458 22.006 1.00 47.97 99 LYS A C 1
ATOM 809 O O . LYS A 1 99 ? -42.694 -25.718 23.043 1.00 47.97 99 LYS A O 1
#

Radius of gyration: 21.87 Å; chains: 1; bounding box: 61×46×62 Å

Sequence (99 aa):
MRIFEVPIQLEREEKIFGGNFSVRQMIFVIVGVGIGAVFFTKYFSKDLFTALVVWIVFSAAGAFLAFFKKDEIEIDKYIVMYLKFLLSQKEYPFIGGEK

Foldseek 3Di:
DDDDPDPDCPVDAQAPPPRPHGPVLVVLLCVLLVVLVVQLVVCVVPDNVVSVVSNCVSNVVSNCQSPDDDPNHRVVVVVVVVVCVVPDDPPPPPPDDDD

Secondary structure (DSSP, 8-state):
---------TTSPPEEETTTEEHHHHHHHHHHHHHHHHHHHHHTTT-HHHHHHHHHHHHHHHHHHHH-EETTEEHHHHHHHHHHHHHS------TT---